Protein AF-A0A2N9KBG7-F1 (afdb_monomer_lite)

Radius of gyration: 13.43 Å; chains: 1; bounding box: 27×26×43 Å

Secondary structure (DSSP, 8-state):
-------EEEES--TTT--SSSPPTTHHHHHHHHHHHHHHHHHTT--EEEES-SS--S-----

Sequence (63 aa):
MLSISDTLLVIDFQNGVCKESQDIFNTQECVTSINSHITAYRHAHKPIVPFRQHMPILSITLS

Organism: NCBI:txid1511761

pLDDT: mean 72.64, std 12.43, range [47.94, 89.69]

InterPro domains:
  IPR036380 Isochorismatase-like superfamily [G3DSA:3.40.50.850] (5-59)
  IPR036380 Isochorismatase-like superfamily [SSF52499] (7-55)

Structure (mmCIF, N/CA/C/O backbone):
data_AF-A0A2N9KBG7-F1
#
_entry.id   AF-A0A2N9KBG7-F1
#
loop_
_atom_site.group_PDB
_atom_site.id
_atom_site.type_symbol
_atom_site.label_atom_id
_atom_site.label_alt_id
_atom_site.label_comp_id
_atom_site.label_asym_id
_atom_site.label_entity_id
_atom_site.label_seq_id
_atom_site.pdbx_PDB_ins_code
_atom_site.Cartn_x
_atom_site.Cartn_y
_atom_site.Cartn_z
_atom_site.occupancy
_atom_site.B_iso_or_equiv
_atom_site.auth_seq_id
_atom_site.auth_comp_id
_atom_site.auth_asym_id
_atom_site.auth_atom_id
_atom_site.pdbx_PDB_model_num
ATOM 1 N N . MET A 1 1 ? 4.723 -7.812 -25.775 1.00 47.94 1 MET A N 1
ATOM 2 C CA . MET A 1 1 ? 3.782 -7.857 -24.638 1.00 47.94 1 MET A CA 1
ATOM 3 C C . MET A 1 1 ? 3.796 -6.470 -24.013 1.00 47.94 1 MET A C 1
ATOM 5 O O . MET A 1 1 ? 4.861 -6.038 -23.596 1.00 47.94 1 MET A O 1
ATOM 9 N N . LEU A 1 2 ? 2.697 -5.715 -24.103 1.00 55.59 2 LEU A N 1
ATOM 10 C CA . LEU A 1 2 ? 2.636 -4.358 -23.547 1.00 55.59 2 LEU A CA 1
ATOM 11 C C . LEU A 1 2 ? 2.640 -4.460 -22.017 1.00 55.59 2 LEU A C 1
ATOM 13 O O . LEU A 1 2 ? 1.817 -5.175 -21.45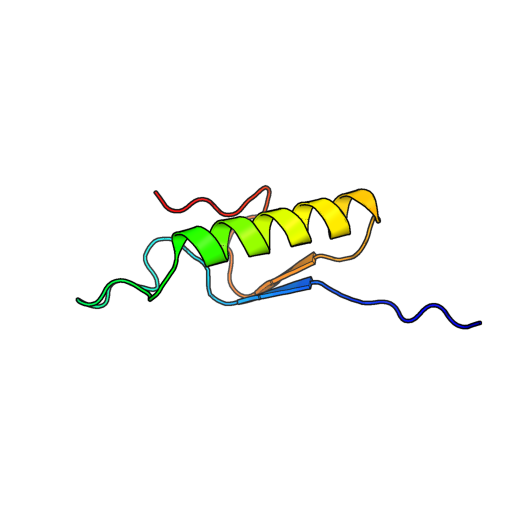0 1.00 55.59 2 LEU A O 1
ATOM 17 N N . SER A 1 3 ? 3.590 -3.787 -21.370 1.00 68.88 3 SER A N 1
ATOM 18 C CA . SER A 1 3 ? 3.613 -3.642 -19.915 1.00 68.88 3 SER A CA 1
ATOM 19 C C . SER A 1 3 ? 2.459 -2.727 -19.512 1.00 68.88 3 SER A C 1
ATOM 21 O O . SER A 1 3 ? 2.431 -1.565 -19.919 1.00 68.88 3 SER A O 1
ATOM 23 N N . ILE A 1 4 ? 1.489 -3.244 -18.759 1.00 72.56 4 ILE A N 1
ATOM 24 C CA . ILE A 1 4 ? 0.458 -2.405 -18.145 1.00 72.56 4 ILE A CA 1
ATOM 25 C C . ILE A 1 4 ? 1.142 -1.653 -17.005 1.00 72.56 4 ILE A C 1
ATOM 27 O O . ILE A 1 4 ? 1.620 -2.271 -16.0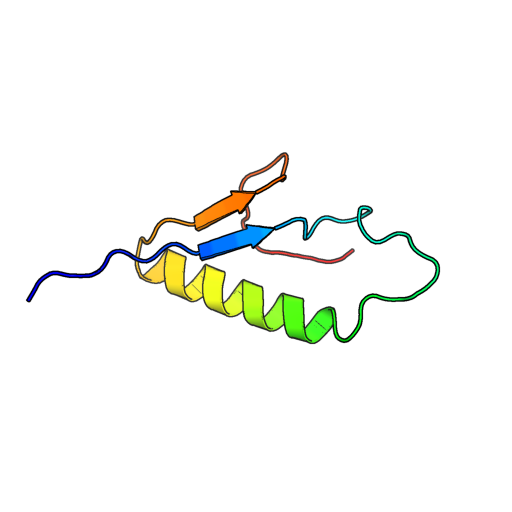56 1.00 72.56 4 ILE A O 1
ATOM 31 N N . SER A 1 5 ? 1.221 -0.327 -17.122 1.00 72.69 5 SER A N 1
ATOM 32 C CA . SER A 1 5 ? 1.709 0.515 -16.035 1.00 72.69 5 SER A CA 1
ATOM 33 C C . SER A 1 5 ? 0.622 0.603 -14.969 1.00 72.69 5 SER A C 1
ATOM 35 O O . SER A 1 5 ? -0.473 1.096 -15.228 1.00 72.69 5 SER A O 1
ATOM 37 N N . ASP A 1 6 ? 0.925 0.114 -13.777 1.00 82.75 6 ASP A N 1
ATOM 38 C CA . ASP A 1 6 ? 0.108 0.217 -12.575 1.00 82.75 6 ASP A CA 1
ATOM 39 C C . ASP A 1 6 ? 0.607 1.372 -11.689 1.00 82.75 6 ASP A C 1
ATOM 41 O O . ASP A 1 6 ? 1.731 1.864 -11.816 1.00 82.75 6 ASP A O 1
ATOM 45 N N . THR A 1 7 ? -0.265 1.886 -10.826 1.00 83.50 7 THR A N 1
ATOM 46 C CA . THR A 1 7 ? 0.027 3.000 -9.911 1.00 83.50 7 THR A CA 1
ATOM 47 C C . THR A 1 7 ? -0.608 2.699 -8.566 1.00 83.50 7 THR A C 1
ATOM 49 O O . THR A 1 7 ? -1.756 2.259 -8.510 1.00 83.50 7 THR A O 1
ATOM 52 N N . LEU A 1 8 ? 0.123 2.957 -7.483 1.00 83.75 8 LEU A N 1
ATOM 53 C CA . LEU A 1 8 ? -0.414 2.835 -6.133 1.00 83.75 8 LEU A CA 1
ATOM 54 C C . LEU A 1 8 ? -1.107 4.145 -5.740 1.00 83.75 8 LEU A C 1
ATOM 56 O O . LEU A 1 8 ? -0.454 5.188 -5.659 1.00 83.75 8 LEU A O 1
ATOM 60 N N . LEU A 1 9 ? -2.415 4.078 -5.481 1.00 83.50 9 LEU A N 1
ATOM 61 C CA . LEU A 1 9 ? -3.227 5.182 -4.970 1.00 83.50 9 LEU A CA 1
ATOM 62 C C . LEU A 1 9 ? -3.567 4.924 -3.498 1.00 83.50 9 LEU A C 1
ATOM 64 O O . LEU A 1 9 ? -4.212 3.927 -3.179 1.00 83.50 9 LEU A O 1
ATOM 68 N N . VAL A 1 10 ? -3.150 5.829 -2.612 1.00 81.38 10 VAL A N 1
ATOM 69 C CA . VAL A 1 10 ? -3.500 5.803 -1.181 1.00 81.38 10 VAL A CA 1
ATOM 70 C C . VAL A 1 10 ? -4.317 7.051 -0.860 1.00 81.38 10 VAL A C 1
ATOM 72 O O . VAL A 1 10 ? -3.899 8.156 -1.209 1.00 81.38 10 VAL A O 1
ATOM 75 N N . ILE A 1 11 ? -5.47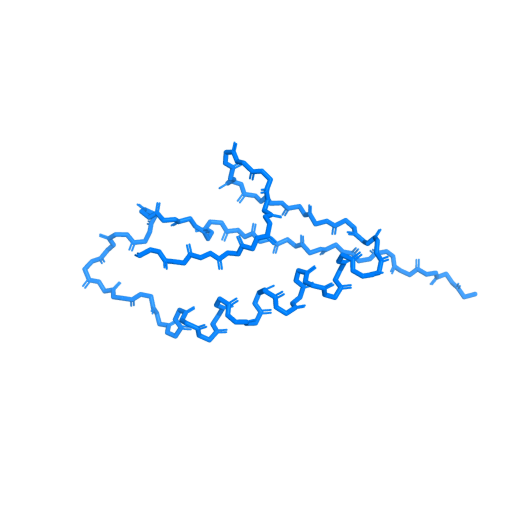5 6.875 -0.219 1.00 81.19 11 ILE A N 1
ATOM 76 C CA . ILE A 1 11 ? -6.468 7.934 0.020 1.00 81.19 11 ILE A CA 1
ATOM 77 C C . ILE A 1 11 ? -6.669 8.123 1.526 1.00 81.19 11 ILE A C 1
ATOM 79 O O . ILE A 1 11 ? -6.850 7.140 2.241 1.00 81.19 11 ILE A O 1
ATOM 83 N N . ASP A 1 12 ? -6.637 9.380 1.981 1.00 74.06 12 ASP A N 1
ATOM 84 C CA . ASP A 1 12 ? -7.057 9.851 3.316 1.00 74.06 12 ASP A CA 1
ATOM 85 C C . ASP A 1 12 ? -6.440 9.120 4.526 1.00 74.06 12 ASP A C 1
ATOM 87 O O . ASP A 1 12 ? -6.932 9.200 5.650 1.00 74.06 12 ASP A O 1
ATOM 91 N N . PHE A 1 13 ? -5.292 8.466 4.332 1.00 75.19 13 PHE A N 1
ATOM 92 C CA . PHE A 1 13 ? -4.551 7.789 5.394 1.00 75.19 13 PHE A CA 1
ATOM 93 C C . PHE A 1 13 ? -3.618 8.780 6.118 1.00 75.19 13 PHE A C 1
ATOM 95 O O . PHE A 1 13 ? -2.393 8.762 5.960 1.00 75.19 13 PHE A O 1
ATOM 102 N N . GLN A 1 14 ? -4.218 9.721 6.854 1.00 69.88 14 GLN A N 1
ATOM 103 C CA . GLN A 1 14 ? -3.532 10.780 7.601 1.00 69.88 14 GLN A CA 1
ATOM 104 C C . GLN A 1 14 ? -3.877 10.750 9.091 1.00 69.88 14 GLN A C 1
ATOM 106 O O . GLN A 1 14 ? -5.024 10.517 9.478 1.00 69.88 14 GLN A O 1
ATOM 111 N N . ASN A 1 15 ? -2.902 11.111 9.927 1.00 65.81 15 ASN A N 1
ATOM 112 C C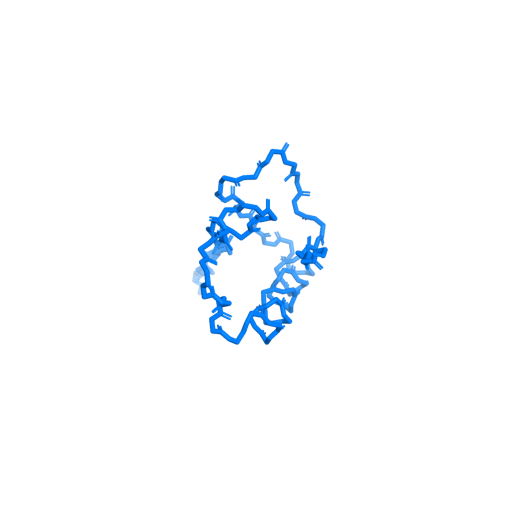A . ASN A 1 15 ? -3.139 11.326 11.351 1.00 65.81 15 ASN A CA 1
ATOM 113 C C . ASN A 1 15 ? -4.154 12.462 11.538 1.00 65.81 15 ASN A C 1
ATOM 115 O O . ASN A 1 15 ? -3.942 13.589 11.089 1.00 65.81 15 ASN A O 1
ATOM 119 N N . GLY A 1 16 ? -5.259 12.162 12.218 1.00 61.09 16 GLY A N 1
ATOM 120 C CA . GLY A 1 16 ? -6.269 13.149 12.582 1.00 61.09 16 GLY A CA 1
ATOM 121 C C . GLY A 1 16 ? -7.444 13.333 11.616 1.00 61.09 16 GLY A C 1
ATOM 122 O O . GLY A 1 16 ? -8.296 14.165 11.919 1.00 61.09 16 GLY A O 1
ATOM 123 N N . VAL A 1 17 ? -7.528 12.564 10.523 1.00 61.75 17 VAL A N 1
ATOM 124 C CA . VAL A 1 17 ? -8.731 12.500 9.660 1.00 61.75 17 VAL A CA 1
ATOM 125 C C . VAL A 1 17 ? -9.762 11.512 10.218 1.00 61.75 17 VAL A C 1
ATOM 127 O O . VAL A 1 17 ? -10.962 11.734 10.113 1.00 61.75 17 VAL A O 1
ATOM 130 N N . CYS A 1 18 ? -9.306 10.472 10.914 1.00 58.03 18 CYS A N 1
ATOM 131 C CA . CYS A 1 18 ? -10.163 9.450 11.511 1.00 58.03 18 CYS A CA 1
ATOM 132 C C . CYS A 1 18 ? -10.319 9.663 13.023 1.00 58.03 18 CYS A C 1
ATOM 134 O O . CYS A 1 18 ? -9.947 8.808 13.819 1.00 58.03 18 CYS A O 1
ATOM 136 N N . LYS A 1 19 ? -10.806 10.846 13.420 1.00 57.53 19 LYS A N 1
ATOM 137 C CA . LYS A 1 19 ? -11.058 11.224 14.827 1.00 57.53 19 LYS A CA 1
ATOM 138 C C . LYS A 1 19 ? -12.503 10.969 15.275 1.00 57.53 19 LYS A C 1
ATOM 140 O O . LYS A 1 19 ? -12.997 11.646 16.173 1.00 57.53 19 LYS A O 1
ATOM 145 N N . GLU A 1 20 ? -13.193 10.039 14.629 1.00 59.78 20 GLU A N 1
ATOM 146 C CA . GLU A 1 20 ? -14.488 9.578 15.125 1.00 59.78 20 GLU A CA 1
ATOM 147 C C . GLU A 1 20 ? -14.284 8.739 16.395 1.00 5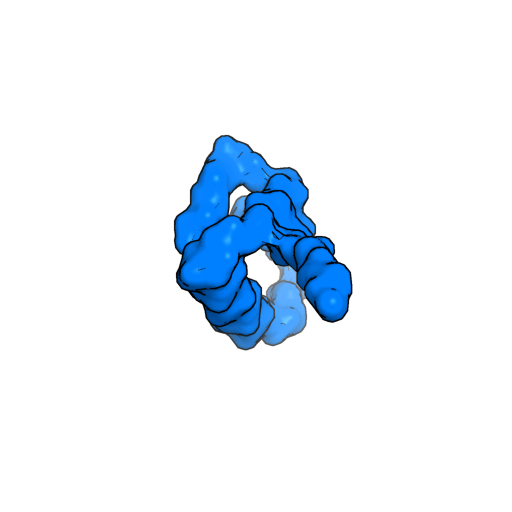9.78 20 GLU A C 1
ATOM 149 O O . GLU A 1 20 ? -13.220 8.166 16.615 1.00 59.78 20 GLU A O 1
ATOM 154 N N . SER A 1 21 ? -15.311 8.660 17.242 1.00 59.12 21 SER A N 1
ATOM 155 C CA . SER A 1 21 ? -15.273 7.906 18.512 1.00 59.12 21 SER A CA 1
ATOM 156 C C . SER A 1 21 ? -15.044 6.391 18.362 1.00 59.12 21 SER A C 1
ATOM 158 O O . SER A 1 21 ? -14.843 5.702 19.360 1.00 59.12 21 SER A O 1
ATOM 160 N N . GLN A 1 22 ? -15.079 5.876 17.130 1.00 63.47 22 GLN A N 1
ATOM 161 C CA . GLN A 1 22 ? -14.747 4.498 16.795 1.00 63.47 22 GLN A CA 1
ATOM 162 C C . GLN A 1 22 ? -13.373 4.423 16.141 1.00 63.47 22 GLN A C 1
ATOM 164 O O . GLN A 1 22 ? -13.108 5.093 15.141 1.00 63.47 22 GLN A O 1
ATOM 169 N N . ASP A 1 23 ? -12.540 3.535 16.678 1.00 67.50 23 ASP A N 1
ATOM 170 C CA . ASP A 1 23 ? -11.303 3.126 16.033 1.00 67.50 23 ASP A CA 1
ATOM 171 C C . ASP A 1 23 ? -11.603 2.602 14.624 1.00 67.50 23 ASP A C 1
ATOM 173 O O . ASP A 1 23 ? -12.547 1.833 14.410 1.00 67.50 23 ASP A O 1
ATOM 177 N N . ILE A 1 24 ? -10.783 3.003 13.648 1.00 72.62 24 ILE A N 1
ATOM 178 C CA . ILE A 1 24 ? -10.838 2.403 12.315 1.00 72.62 24 ILE A CA 1
ATOM 179 C C . ILE A 1 24 ? -10.628 0.895 12.481 1.00 72.62 24 ILE A C 1
ATOM 181 O O . ILE A 1 24 ? -9.715 0.438 13.170 1.00 72.62 24 ILE A O 1
ATOM 185 N N . PHE A 1 25 ? -11.480 0.100 11.842 1.00 77.62 25 PHE A N 1
ATOM 186 C CA . PHE A 1 25 ? -11.337 -1.344 11.892 1.00 77.62 25 PHE A CA 1
ATOM 187 C C . PHE A 1 25 ? -9.999 -1.774 11.274 1.00 77.62 25 PHE A C 1
ATOM 189 O O . PHE A 1 25 ? -9.691 -1.441 10.129 1.00 77.62 25 PHE A O 1
ATOM 196 N N . ASN A 1 26 ? -9.227 -2.558 12.028 1.00 80.88 26 ASN A N 1
ATOM 197 C CA . ASN A 1 26 ? -8.011 -3.225 11.566 1.00 80.88 26 ASN A CA 1
ATOM 198 C C . ASN A 1 26 ? -6.919 -2.297 10.988 1.00 80.88 26 ASN A C 1
ATOM 200 O O . ASN A 1 26 ? -6.194 -2.641 10.048 1.00 80.88 26 ASN A O 1
ATOM 204 N N . THR A 1 27 ? -6.778 -1.099 11.557 1.00 79.56 27 THR A N 1
ATOM 205 C CA . THR A 1 27 ? -5.866 -0.064 11.050 1.00 79.56 27 THR A CA 1
ATOM 206 C C . THR A 1 27 ? -4.414 -0.517 10.972 1.00 79.56 27 THR A C 1
ATOM 208 O O . THR A 1 27 ? -3.719 -0.180 10.018 1.00 79.56 27 THR A O 1
ATOM 211 N N . GLN A 1 28 ? -3.948 -1.297 11.950 1.00 81.19 28 GLN A N 1
ATOM 212 C CA . GLN A 1 28 ? -2.553 -1.731 12.018 1.00 81.19 28 GLN A CA 1
ATOM 213 C C . GLN A 1 28 ? -2.186 -2.697 10.881 1.00 81.19 28 GLN A C 1
ATOM 215 O O . GLN A 1 28 ? -1.109 -2.590 10.285 1.00 81.19 28 GLN A O 1
ATOM 220 N N . GLU A 1 29 ? -3.083 -3.623 10.544 1.00 85.25 29 GLU A N 1
ATOM 221 C CA . GLU A 1 29 ? -2.890 -4.529 9.409 1.00 85.25 29 GLU A CA 1
ATOM 222 C C . GLU A 1 29 ? -2.966 -3.760 8.086 1.00 85.25 29 GLU A C 1
ATOM 224 O O . GLU A 1 29 ? -2.141 -3.970 7.194 1.00 85.25 29 GLU A O 1
ATOM 229 N N . CYS A 1 30 ? -3.876 -2.785 7.994 1.00 85.06 30 CYS A N 1
ATOM 230 C CA . CYS A 1 30 ? -3.978 -1.894 6.842 1.00 85.06 30 CYS A CA 1
ATOM 231 C C . CYS A 1 30 ? -2.676 -1.098 6.619 1.00 85.06 30 CYS A C 1
ATOM 233 O O . CYS A 1 30 ? -2.132 -1.112 5.514 1.00 85.06 30 CYS A O 1
ATOM 235 N N . VAL A 1 31 ? -2.098 -0.504 7.672 1.00 84.25 31 VAL A N 1
ATOM 236 C CA . VAL A 1 31 ? -0.783 0.172 7.618 1.00 84.25 31 VAL A CA 1
ATOM 237 C C . VAL A 1 31 ? 0.307 -0.770 7.121 1.00 84.25 31 VAL A C 1
ATOM 239 O O . VAL A 1 31 ? 1.108 -0.404 6.258 1.00 84.25 31 VAL A O 1
ATOM 242 N N . THR A 1 32 ? 0.341 -1.989 7.656 1.00 87.75 32 THR A N 1
ATOM 243 C CA . THR A 1 32 ? 1.352 -2.995 7.304 1.00 87.75 32 THR A CA 1
ATOM 244 C C . THR A 1 32 ? 1.258 -3.360 5.822 1.00 87.75 32 THR A C 1
ATOM 246 O O . THR A 1 32 ? 2.265 -3.352 5.109 1.00 87.75 32 THR A O 1
ATOM 249 N N . SER A 1 33 ? 0.041 -3.598 5.331 1.00 88.31 33 SER A N 1
ATOM 250 C CA . SER A 1 33 ? -0.227 -3.901 3.925 1.00 88.31 33 SER A CA 1
ATOM 251 C C . SER A 1 33 ? 0.141 -2.736 3.003 1.00 88.31 33 SER A C 1
ATOM 253 O O . SER A 1 33 ? 0.835 -2.935 2.002 1.00 88.31 33 SER A O 1
ATOM 255 N N . ILE A 1 34 ? -0.244 -1.502 3.345 1.00 87.31 34 ILE A N 1
ATOM 256 C CA . ILE A 1 34 ? 0.083 -0.323 2.532 1.00 87.31 34 ILE A CA 1
ATOM 257 C C . ILE A 1 34 ? 1.604 -0.115 2.463 1.00 87.31 34 ILE A C 1
ATOM 259 O O . ILE A 1 34 ? 2.142 0.111 1.379 1.00 87.31 34 ILE A O 1
ATOM 263 N N . ASN A 1 35 ? 2.322 -0.263 3.580 1.00 86.31 35 ASN A N 1
ATOM 264 C CA . ASN A 1 35 ? 3.782 -0.129 3.608 1.00 86.31 35 ASN A CA 1
ATOM 265 C C . ASN A 1 35 ? 4.497 -1.205 2.770 1.00 86.31 35 ASN A C 1
ATOM 267 O O . ASN A 1 35 ? 5.501 -0.908 2.112 1.00 86.31 35 ASN A O 1
ATOM 271 N N . SER A 1 36 ? 3.965 -2.429 2.728 1.00 89.69 36 SER A N 1
ATOM 272 C CA . SER A 1 36 ? 4.474 -3.486 1.846 1.00 89.69 36 SER A CA 1
ATOM 273 C C . SER A 1 36 ? 4.323 -3.104 0.366 1.00 89.69 36 SER A C 1
ATOM 275 O O . SER A 1 36 ? 5.288 -3.169 -0.401 1.00 89.69 36 SER A O 1
ATOM 277 N N . HIS A 1 37 ? 3.156 -2.580 -0.027 1.00 88.69 37 HIS A N 1
ATOM 278 C CA . HIS A 1 37 ? 2.920 -2.108 -1.395 1.00 88.69 37 HIS A CA 1
ATOM 279 C C . HIS A 1 37 ? 3.785 -0.897 -1.764 1.00 88.69 37 HIS A C 1
ATOM 281 O O . HIS A 1 37 ? 4.355 -0.873 -2.854 1.00 88.69 37 HIS A O 1
ATOM 287 N N . ILE A 1 38 ? 3.956 0.074 -0.860 1.00 86.56 38 ILE A N 1
ATOM 288 C CA . ILE A 1 38 ? 4.871 1.211 -1.063 1.00 86.56 38 ILE A CA 1
ATOM 289 C C . ILE A 1 38 ? 6.293 0.706 -1.331 1.00 86.56 38 ILE A C 1
ATOM 291 O O . ILE A 1 38 ? 6.955 1.180 -2.256 1.00 86.56 38 ILE A O 1
ATOM 295 N N . THR A 1 39 ? 6.757 -0.275 -0.556 1.00 87.56 39 THR A N 1
ATOM 296 C CA . THR A 1 39 ? 8.097 -0.861 -0.710 1.00 87.56 39 THR A CA 1
ATOM 297 C C . THR A 1 39 ? 8.250 -1.546 -2.067 1.00 87.56 39 THR A C 1
ATOM 299 O O . THR A 1 39 ? 9.220 -1.286 -2.781 1.00 87.56 39 THR A O 1
ATOM 302 N N . ALA A 1 40 ? 7.270 -2.360 -2.465 1.00 88.50 40 ALA A N 1
ATOM 303 C CA . ALA A 1 40 ? 7.275 -3.049 -3.753 1.00 88.50 40 ALA A CA 1
ATOM 304 C C . ALA A 1 40 ? 7.270 -2.068 -4.940 1.00 88.50 40 ALA A C 1
ATOM 306 O O . ALA A 1 40 ? 8.061 -2.219 -5.874 1.00 88.50 40 ALA A O 1
ATOM 307 N N . TYR A 1 41 ? 6.431 -1.029 -4.889 1.00 88.38 41 TYR A N 1
ATOM 308 C CA . TYR A 1 41 ? 6.343 -0.020 -5.948 1.00 88.38 41 TYR A CA 1
ATOM 309 C C . TYR A 1 41 ? 7.625 0.807 -6.060 1.00 88.38 41 TYR A C 1
ATOM 311 O O . TYR A 1 41 ? 8.084 1.070 -7.169 1.00 88.38 41 TYR A O 1
ATOM 319 N N . ARG A 1 42 ? 8.267 1.141 -4.937 1.00 83.25 42 ARG A N 1
ATOM 320 C CA . ARG A 1 42 ? 9.571 1.822 -4.933 1.00 83.25 42 ARG A CA 1
ATOM 321 C C . ARG A 1 42 ? 10.680 0.979 -5.527 1.00 83.25 42 ARG A C 1
ATOM 323 O O . ARG A 1 42 ? 11.419 1.475 -6.369 1.00 83.25 42 ARG A O 1
ATOM 330 N N . HIS A 1 43 ? 10.778 -0.287 -5.123 1.00 87.06 43 HIS A N 1
ATOM 331 C CA . HIS A 1 43 ? 11.772 -1.204 -5.678 1.00 87.06 43 HIS A CA 1
ATOM 332 C C . HIS A 1 43 ? 11.595 -1.352 -7.198 1.00 87.06 43 HIS A C 1
ATOM 334 O O . HIS A 1 43 ? 12.563 -1.387 -7.956 1.00 87.06 43 HIS A O 1
ATOM 340 N N . ALA A 1 44 ? 10.344 -1.364 -7.660 1.00 86.19 44 ALA A N 1
ATOM 341 C CA . ALA A 1 44 ? 9.999 -1.416 -9.073 1.00 86.19 44 ALA A CA 1
ATOM 342 C C . ALA A 1 44 ? 10.074 -0.057 -9.804 1.00 86.19 44 ALA A C 1
ATOM 344 O O . ALA A 1 44 ? 9.761 -0.015 -10.991 1.00 86.19 44 ALA A O 1
ATOM 345 N N . HIS A 1 45 ? 10.472 1.038 -9.137 1.00 83.38 45 HIS A N 1
ATOM 346 C CA . HIS A 1 45 ? 10.487 2.405 -9.688 1.00 83.38 45 HIS A CA 1
ATOM 347 C C . HIS A 1 45 ? 9.136 2.836 -10.292 1.00 83.38 45 HIS A C 1
ATOM 349 O O . HIS A 1 45 ? 9.073 3.595 -11.260 1.00 83.38 45 HIS A O 1
ATOM 355 N N . LYS A 1 46 ? 8.041 2.333 -9.717 1.00 81.50 46 LYS A N 1
ATOM 356 C CA . LYS A 1 46 ? 6.669 2.609 -10.139 1.00 81.50 46 LYS A CA 1
ATOM 357 C C . LYS A 1 46 ? 6.118 3.861 -9.449 1.00 81.50 46 LYS A C 1
ATOM 359 O O . LYS A 1 46 ? 6.494 4.153 -8.310 1.00 81.50 46 LYS A O 1
ATOM 364 N N . PRO A 1 47 ? 5.200 4.592 -10.102 1.00 78.69 47 PRO A N 1
ATOM 365 C CA . PRO A 1 47 ? 4.583 5.776 -9.520 1.00 78.69 47 PRO A CA 1
ATOM 366 C C . PRO A 1 47 ? 3.723 5.431 -8.295 1.00 78.69 47 PRO A C 1
ATOM 368 O O . PRO A 1 47 ? 2.954 4.466 -8.290 1.00 78.69 47 PRO A O 1
ATOM 371 N N . ILE A 1 48 ? 3.833 6.268 -7.264 1.00 79.44 48 ILE A N 1
ATOM 372 C CA . ILE A 1 48 ? 2.987 6.255 -6.067 1.00 79.44 48 ILE A CA 1
ATOM 373 C C . ILE A 1 48 ? 2.333 7.632 -5.987 1.00 79.44 48 ILE A C 1
ATOM 375 O O . ILE A 1 48 ? 3.038 8.639 -5.914 1.00 79.44 48 ILE A O 1
ATOM 379 N N . VAL A 1 49 ? 1.003 7.681 -6.019 1.00 73.88 49 VAL A N 1
ATOM 380 C CA . VAL A 1 49 ? 0.238 8.932 -5.978 1.00 73.88 49 VAL A CA 1
ATOM 381 C C . VAL A 1 49 ? -0.435 9.047 -4.609 1.00 73.88 49 VAL A C 1
ATOM 383 O O . VAL A 1 49 ? -1.430 8.364 -4.356 1.00 73.88 49 VAL A O 1
ATOM 386 N N . PRO A 1 50 ? 0.089 9.887 -3.702 1.00 60.72 50 PRO A N 1
ATOM 387 C CA . PRO A 1 50 ? -0.602 10.203 -2.463 1.00 60.72 50 PRO A CA 1
ATOM 388 C C . PRO A 1 50 ? -1.761 11.162 -2.756 1.00 60.72 50 PRO A C 1
ATOM 390 O O . PRO A 1 50 ? -1.543 12.280 -3.228 1.00 60.72 50 PRO A O 1
ATOM 393 N N . PHE A 1 51 ? -2.996 10.755 -2.465 1.00 56.81 51 PHE A N 1
ATOM 394 C CA . PHE A 1 51 ? -4.138 11.665 -2.488 1.00 56.81 51 PHE A CA 1
ATOM 395 C C . PHE A 1 51 ? -4.335 12.219 -1.079 1.00 56.81 51 PHE A C 1
ATOM 397 O O . PHE A 1 51 ? -4.525 11.455 -0.137 1.00 56.81 51 PHE A O 1
ATOM 404 N N . ARG A 1 52 ? -4.281 13.554 -0.953 1.00 57.62 52 ARG A N 1
ATOM 405 C CA . ARG A 1 52 ? -4.469 14.295 0.308 1.00 57.62 52 ARG A CA 1
ATOM 406 C C . ARG A 1 52 ? -3.363 14.035 1.338 1.00 57.62 52 ARG A C 1
ATOM 408 O O . ARG A 1 52 ? -3.636 13.671 2.467 1.00 57.62 52 ARG A O 1
ATOM 415 N N . GLN A 1 53 ? -2.100 14.268 0.984 1.00 57.75 53 GLN A N 1
ATOM 416 C CA . GLN A 1 53 ? -1.032 14.424 1.977 1.00 57.75 53 GLN A CA 1
ATOM 417 C C . GLN A 1 53 ? -0.176 15.654 1.682 1.00 57.75 53 GLN A C 1
ATOM 419 O O . GLN A 1 53 ? 0.155 15.935 0.536 1.00 57.75 53 GLN A O 1
ATOM 424 N N . HIS A 1 54 ? 0.178 16.393 2.737 1.00 55.69 54 HIS A N 1
ATOM 425 C CA . HIS A 1 54 ? 0.963 17.630 2.651 1.00 55.69 54 HIS A CA 1
ATOM 426 C C . HIS A 1 54 ? 2.471 17.371 2.421 1.00 55.69 54 HIS A C 1
ATOM 428 O O . HIS A 1 54 ? 3.236 18.317 2.250 1.00 55.69 54 HIS A O 1
ATOM 434 N N . MET A 1 55 ? 2.905 16.102 2.445 1.00 53.84 55 MET A N 1
ATOM 435 C CA . MET A 1 55 ? 4.301 15.661 2.348 1.00 53.84 55 MET A CA 1
ATOM 436 C C . MET A 1 55 ? 4.419 14.378 1.501 1.00 53.84 55 MET A C 1
ATOM 438 O O . MET A 1 55 ? 3.472 13.591 1.457 1.00 53.84 55 MET A O 1
ATOM 442 N N . PRO A 1 56 ? 5.571 14.136 0.848 1.00 55.78 56 PRO A N 1
ATOM 443 C CA . PRO A 1 56 ? 5.839 12.884 0.141 1.00 55.78 56 PRO A CA 1
ATOM 444 C C . PRO A 1 56 ? 5.885 11.688 1.111 1.00 55.78 56 PRO A C 1
ATOM 446 O O . PRO A 1 56 ? 6.593 11.722 2.116 1.00 55.78 56 PRO A O 1
ATOM 449 N N . ILE A 1 57 ? 5.152 10.610 0.797 1.00 60.69 57 ILE A N 1
ATOM 450 C CA . ILE A 1 57 ? 5.095 9.393 1.628 1.00 60.69 57 ILE A CA 1
ATOM 451 C C . ILE A 1 57 ? 6.440 8.681 1.598 1.00 60.69 57 ILE A C 1
ATOM 453 O O . ILE A 1 57 ? 6.818 8.148 0.551 1.00 60.69 57 ILE A O 1
ATOM 457 N N . LEU A 1 58 ? 7.126 8.615 2.749 1.00 55.84 58 LEU A N 1
ATOM 458 C CA . LEU A 1 58 ? 8.240 7.688 2.976 1.00 55.84 58 LEU A CA 1
ATOM 459 C C . LEU A 1 58 ? 7.770 6.319 3.479 1.00 55.84 58 LEU A C 1
ATOM 461 O O . LEU A 1 58 ? 8.252 5.284 3.025 1.00 55.84 58 LEU A O 1
ATOM 465 N N . SER A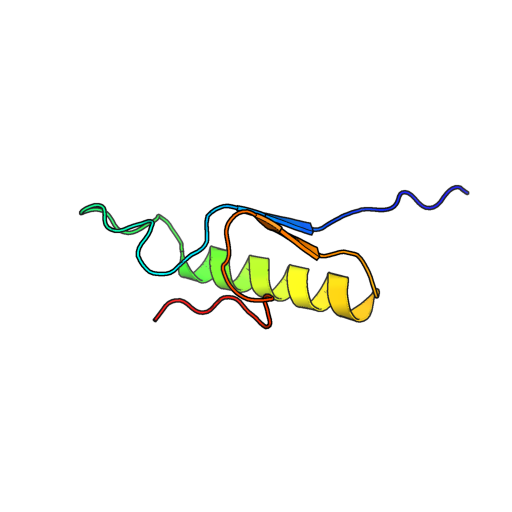 1 59 ? 6.804 6.353 4.378 1.00 58.84 59 SER A N 1
ATOM 466 C CA . SER A 1 59 ? 6.031 5.254 4.938 1.00 58.84 59 SER A CA 1
ATOM 467 C C . SER A 1 59 ? 4.782 5.879 5.556 1.00 58.84 59 SER A C 1
ATOM 469 O O . SER A 1 59 ? 4.716 7.098 5.743 1.00 58.84 59 SER A O 1
ATOM 471 N N . ILE A 1 60 ? 3.785 5.060 5.862 1.00 67.50 60 ILE A N 1
ATOM 472 C CA . ILE A 1 60 ? 2.640 5.484 6.659 1.00 67.50 60 ILE A CA 1
ATOM 473 C C . ILE A 1 60 ? 2.870 5.021 8.091 1.00 67.50 60 ILE A C 1
ATOM 475 O O . ILE A 1 60 ? 3.094 3.834 8.338 1.00 67.50 60 ILE A O 1
ATOM 479 N N . THR A 1 61 ? 2.809 5.965 9.022 1.00 58.69 61 THR A N 1
ATOM 480 C CA . THR A 1 61 ? 2.917 5.739 10.462 1.00 58.69 61 THR A CA 1
ATOM 481 C C . THR A 1 61 ? 1.740 6.405 11.158 1.00 58.69 61 THR A C 1
ATOM 483 O O . THR A 1 61 ? 1.530 7.611 11.027 1.00 58.69 61 THR A O 1
ATOM 486 N N . LEU A 1 62 ? 0.978 5.605 11.902 1.00 55.84 62 LEU A N 1
ATOM 487 C CA . LEU A 1 62 ? -0.009 6.105 12.852 1.00 55.84 62 LEU A CA 1
ATOM 488 C C . LEU A 1 62 ? 0.742 6.421 14.147 1.00 55.84 62 LEU A C 1
ATOM 490 O O . LEU A 1 62 ? 1.474 5.568 14.650 1.00 55.84 62 LEU A O 1
ATOM 494 N N . SER A 1 63 ? 0.644 7.669 14.600 1.00 54.69 63 SER A N 1
ATOM 495 C CA . SER A 1 63 ? 1.207 8.145 15.871 1.00 54.69 63 SER A CA 1
ATOM 496 C C . SER A 1 63 ? 0.305 7.796 17.040 1.00 54.69 63 SER A C 1
ATOM 498 O O . SER A 1 63 ? -0.911 8.046 16.872 1.00 54.69 63 SER A O 1
#

Foldseek 3Di:
DDDDADEAEDEDLDAPSPPPPDDDPPVVVVQVVSQVVVVVCVVVVGHYDYDDDPDDPPGRDHD